Protein AF-A0A3D2N661-F1 (afdb_monomer_lite)

Foldseek 3Di:
DQLFPPCVVCVVVLCVVVVVVVARHLVVLCVLQVVVVHRQLVVQCVVPVPDGSCVSSVRSSVVSSVSD

Secondary structure (DSSP, 8-state):
--SSTTHHHHHHHHHHHHHHTT--SHHHHHHHHHTTT--HHHHHHHH-TT--HHHHHHHHHHHHHHH-

Structure (mmCIF, N/CA/C/O backbone):
data_AF-A0A3D2N661-F1
#
_entry.id   AF-A0A3D2N661-F1
#
loop_
_atom_site.group_PDB
_atom_site.id
_atom_site.type_symbol
_atom_site.label_atom_id
_atom_site.label_alt_id
_atom_site.label_comp_id
_atom_site.label_asym_id
_atom_site.label_entity_id
_atom_site.label_seq_id
_atom_site.pdbx_PDB_ins_code
_atom_site.Cartn_x
_atom_site.Cartn_y
_atom_site.Cartn_z
_atom_site.occupancy
_atom_site.B_iso_or_equiv
_atom_site.auth_seq_id
_atom_site.auth_comp_id
_atom_site.auth_asym_id
_atom_site.auth_atom_id
_atom_site.pdbx_PDB_model_num
ATOM 1 N N . MET A 1 1 ? 12.516 1.427 7.835 1.00 68.31 1 MET A N 1
ATOM 2 C CA . MET A 1 1 ? 12.701 2.274 6.635 1.00 68.31 1 MET A CA 1
ATOM 3 C C . MET A 1 1 ? 11.342 2.868 6.309 1.00 68.31 1 MET A C 1
ATOM 5 O O . MET A 1 1 ? 10.363 2.164 6.521 1.00 68.31 1 MET A O 1
ATOM 9 N N . ALA A 1 2 ? 11.253 4.134 5.901 1.00 83.31 2 ALA A N 1
ATOM 10 C CA . ALA A 1 2 ? 9.963 4.730 5.544 1.00 83.31 2 ALA A CA 1
ATOM 11 C C . ALA A 1 2 ? 9.306 3.945 4.393 1.00 83.31 2 ALA A C 1
ATOM 13 O O . ALA A 1 2 ? 10.017 3.481 3.503 1.00 83.31 2 ALA A O 1
ATOM 14 N N . LEU A 1 3 ? 7.975 3.803 4.414 1.00 91.56 3 LEU A N 1
ATOM 15 C CA . LEU A 1 3 ? 7.235 3.031 3.406 1.00 91.56 3 LEU A CA 1
ATOM 16 C C . LEU A 1 3 ? 7.380 3.600 1.991 1.00 91.56 3 LEU A C 1
ATOM 18 O O . LEU A 1 3 ? 7.349 2.848 1.029 1.00 91.56 3 LEU A O 1
ATOM 22 N N . PHE A 1 4 ? 7.524 4.919 1.864 1.00 95.50 4 PHE A N 1
ATOM 23 C CA . PHE A 1 4 ? 7.681 5.628 0.596 1.00 95.50 4 PHE A CA 1
ATOM 24 C C . PHE A 1 4 ? 8.357 6.990 0.810 1.00 95.50 4 PHE A C 1
ATOM 26 O O . PHE A 1 4 ? 8.509 7.463 1.941 1.00 95.50 4 PHE A O 1
ATOM 33 N N . GLU A 1 5 ? 8.763 7.656 -0.272 1.00 95.50 5 GLU A N 1
ATOM 34 C CA . GLU A 1 5 ? 9.467 8.935 -0.182 1.00 95.50 5 GLU A CA 1
ATOM 35 C C . GLU A 1 5 ? 8.582 10.039 0.401 1.00 95.50 5 GLU A C 1
ATOM 37 O O . GLU A 1 5 ? 7.408 10.182 0.043 1.00 95.50 5 GLU A O 1
ATOM 42 N N . SER A 1 6 ? 9.173 10.881 1.256 1.00 95.12 6 SER A N 1
ATOM 43 C CA . SER A 1 6 ? 8.472 11.954 1.976 1.00 95.12 6 SER A CA 1
ATOM 44 C C . SER A 1 6 ? 7.338 11.465 2.891 1.00 95.12 6 SER A C 1
ATOM 46 O O . SER A 1 6 ? 6.397 12.223 3.136 1.00 95.12 6 SER A O 1
ATOM 48 N N . TYR A 1 7 ? 7.426 10.231 3.405 1.00 95.12 7 TYR A N 1
ATOM 49 C CA . TYR A 1 7 ? 6.437 9.636 4.312 1.00 95.12 7 TYR A CA 1
ATOM 50 C C . TYR A 1 7 ? 6.012 10.586 5.437 1.00 95.12 7 TYR A C 1
ATOM 52 O O . TYR A 1 7 ? 4.846 10.957 5.500 1.00 95.12 7 TYR A O 1
ATOM 60 N N . GLU A 1 8 ? 6.957 11.089 6.235 1.00 94.75 8 GLU A N 1
ATOM 61 C CA . GLU A 1 8 ? 6.675 11.947 7.401 1.00 94.75 8 GLU A CA 1
ATOM 62 C C . GLU A 1 8 ? 5.878 13.216 7.050 1.00 94.75 8 GLU A C 1
ATOM 64 O O . GLU A 1 8 ? 5.091 13.723 7.850 1.00 94.75 8 GLU A O 1
ATOM 69 N N . ARG A 1 9 ? 6.047 13.733 5.825 1.00 96.06 9 ARG A N 1
ATOM 70 C CA . ARG A 1 9 ? 5.320 14.915 5.341 1.00 96.06 9 ARG A CA 1
ATOM 71 C C . ARG A 1 9 ? 3.896 14.590 4.889 1.00 96.06 9 ARG A C 1
ATOM 73 O O . ARG A 1 9 ? 3.044 15.473 4.932 1.00 96.06 9 ARG A O 1
ATOM 80 N N . ARG A 1 10 ? 3.651 13.368 4.406 1.00 95.62 10 ARG A N 1
ATOM 81 C CA . ARG A 1 10 ? 2.387 12.945 3.771 1.00 95.62 10 ARG A CA 1
ATOM 82 C C . ARG A 1 10 ? 1.505 12.105 4.693 1.00 95.62 10 ARG A C 1
ATOM 84 O O . ARG A 1 10 ? 0.289 12.121 4.536 1.00 95.62 10 ARG A O 1
ATOM 91 N N . GLU A 1 11 ? 2.099 11.413 5.662 1.00 95.75 11 GLU A N 1
ATOM 92 C CA . GLU A 1 11 ? 1.434 10.473 6.568 1.00 95.75 11 GLU A CA 1
ATOM 93 C C . GLU A 1 11 ? 0.192 11.085 7.215 1.00 95.75 11 GLU A C 1
ATOM 95 O O . GLU A 1 11 ? -0.887 10.514 7.115 1.00 95.75 11 GLU A O 1
ATOM 100 N N . LYS A 1 12 ? 0.305 12.282 7.805 1.00 97.00 12 LYS A N 1
ATOM 101 C CA . LYS A 1 12 ? -0.823 12.938 8.491 1.00 97.00 12 LYS A CA 1
ATOM 102 C C . LYS A 1 12 ? -2.043 13.134 7.589 1.00 97.00 12 LYS A C 1
ATOM 104 O O . LYS A 1 12 ? -3.167 12.973 8.050 1.00 97.00 12 LYS A O 1
ATOM 109 N N . GLN A 1 13 ? -1.823 13.485 6.322 1.00 97.19 13 GLN A N 1
ATOM 110 C CA . GLN A 1 13 ? -2.901 13.701 5.354 1.00 97.19 13 GLN A CA 1
ATOM 111 C C . GLN A 1 13 ? -3.522 12.371 4.923 1.00 97.19 13 GLN A C 1
ATOM 113 O O . GLN A 1 13 ? -4.740 12.258 4.853 1.00 97.19 13 GLN A O 1
ATOM 118 N N . ILE A 1 14 ? -2.691 11.352 4.692 1.00 97.69 14 ILE A N 1
ATOM 119 C CA . ILE A 1 14 ? -3.153 10.014 4.311 1.00 97.69 14 ILE A CA 1
ATOM 120 C C . ILE A 1 14 ? -3.954 9.382 5.456 1.00 97.69 14 ILE A C 1
ATOM 122 O O . ILE A 1 14 ? -5.073 8.934 5.232 1.00 97.69 14 ILE A O 1
ATOM 126 N N . LEU A 1 15 ? -3.423 9.408 6.685 1.00 97.75 15 LEU A N 1
ATOM 127 C CA . LEU A 1 15 ? -4.093 8.893 7.882 1.00 97.75 15 LEU A CA 1
ATOM 128 C C . LEU A 1 15 ? -5.433 9.589 8.145 1.00 97.75 15 LEU A C 1
ATOM 130 O O . LEU A 1 15 ? -6.368 8.939 8.600 1.00 97.75 15 LEU A O 1
ATOM 134 N N . ALA A 1 16 ? -5.535 10.894 7.875 1.00 98.12 16 ALA A N 1
ATOM 135 C CA . ALA A 1 16 ? -6.794 11.620 8.010 1.00 98.12 16 ALA A CA 1
ATOM 136 C C . ALA A 1 16 ? -7.866 11.068 7.058 1.00 98.12 16 ALA A C 1
ATOM 138 O O . ALA A 1 16 ? -8.962 10.764 7.513 1.00 98.12 16 ALA A O 1
ATOM 139 N N . VAL A 1 17 ? -7.523 10.862 5.780 1.00 97.94 17 VAL A N 1
ATOM 140 C CA . VAL A 1 17 ? -8.460 10.344 4.770 1.00 97.94 17 VAL A CA 1
ATOM 141 C C . VAL A 1 17 ? -8.843 8.893 5.050 1.00 97.94 17 VAL A C 1
ATOM 143 O O . VAL A 1 17 ? -10.023 8.573 5.092 1.00 97.94 17 VAL A O 1
ATOM 146 N N . ILE A 1 18 ? -7.881 7.992 5.275 1.00 97.94 18 ILE 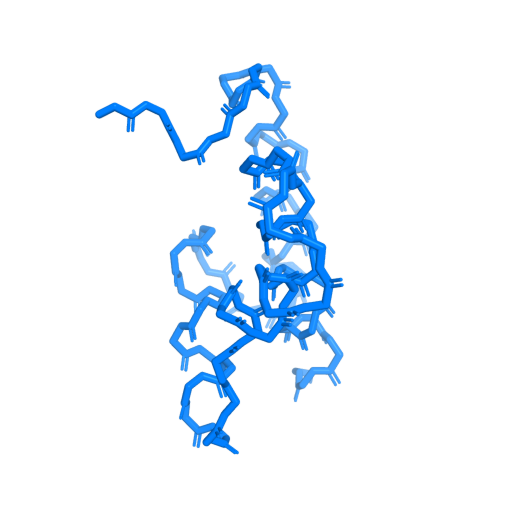A N 1
ATOM 147 C CA . ILE A 1 18 ? -8.197 6.558 5.434 1.00 97.94 18 ILE A CA 1
ATOM 148 C C . ILE A 1 18 ? -9.009 6.266 6.710 1.00 97.94 18 ILE A C 1
ATOM 150 O O . ILE A 1 18 ? -9.779 5.306 6.740 1.00 97.94 18 ILE A O 1
ATOM 154 N N . LYS A 1 19 ? -8.907 7.123 7.738 1.00 97.88 19 LYS A N 1
ATOM 155 C CA . LYS A 1 19 ? -9.738 7.033 8.948 1.00 97.88 19 LYS A CA 1
ATOM 156 C C . LYS A 1 19 ? -11.223 7.244 8.671 1.00 97.88 19 LYS A C 1
ATOM 158 O O . LYS A 1 19 ? -12.037 6.640 9.365 1.00 97.88 19 LYS A O 1
ATOM 163 N N . GLU A 1 20 ? -11.585 8.035 7.659 1.00 97.75 20 GLU A N 1
ATOM 164 C CA . GLU A 1 20 ? -12.984 8.215 7.236 1.00 97.75 20 GLU A CA 1
ATOM 165 C C . GLU A 1 20 ? -13.612 6.894 6.752 1.00 97.75 20 GLU A C 1
ATOM 167 O O . GLU A 1 20 ? -14.821 6.711 6.860 1.00 97.75 20 GLU A O 1
ATOM 172 N N . TYR A 1 21 ? -12.781 5.940 6.316 1.00 97.56 21 TYR A N 1
ATOM 173 C CA . TYR A 1 21 ? -13.172 4.607 5.839 1.00 97.56 21 TYR A CA 1
ATOM 174 C C . TYR A 1 21 ? -12.943 3.504 6.890 1.00 97.56 21 TYR A C 1
ATOM 176 O O . TYR A 1 21 ? -13.012 2.309 6.589 1.00 97.56 21 TYR A O 1
ATOM 184 N N . GLY A 1 22 ? -12.652 3.885 8.139 1.00 96.62 22 GLY A N 1
ATOM 185 C CA . GLY A 1 22 ? -12.430 2.946 9.240 1.00 96.62 22 GLY A CA 1
ATOM 186 C C . GLY A 1 22 ? -11.110 2.172 9.158 1.00 96.62 22 GLY A C 1
ATOM 187 O O . GLY A 1 22 ? -11.045 1.058 9.674 1.00 96.62 22 GLY A O 1
ATOM 188 N N . ILE A 1 23 ? -10.086 2.737 8.509 1.00 97.88 23 ILE A N 1
ATOM 189 C CA . ILE A 1 23 ? -8.727 2.181 8.433 1.00 97.88 23 ILE A CA 1
ATOM 190 C C . ILE A 1 23 ? -7.800 3.010 9.336 1.00 97.88 23 ILE A C 1
ATOM 192 O O . ILE A 1 23 ? -7.829 4.241 9.309 1.00 97.88 23 ILE A O 1
ATOM 196 N N . ASN A 1 24 ? -6.973 2.355 10.151 1.00 96.25 24 ASN A N 1
ATOM 197 C CA . ASN A 1 24 ? -6.207 2.997 11.223 1.00 96.25 24 ASN A CA 1
ATOM 198 C C . ASN A 1 24 ? -4.727 3.213 10.892 1.00 96.25 24 ASN A C 1
ATOM 200 O O . ASN A 1 24 ? -4.090 4.061 11.522 1.00 96.25 24 ASN A O 1
ATOM 204 N N . SER A 1 25 ? -4.181 2.485 9.917 1.00 97.06 25 SER A N 1
ATOM 205 C CA . SER A 1 25 ? -2.798 2.642 9.455 1.00 97.06 25 SER A CA 1
ATOM 206 C C . SER A 1 25 ? -2.664 2.452 7.945 1.00 97.06 25 SER A C 1
ATOM 208 O O . SER A 1 25 ? -3.544 1.906 7.282 1.00 97.06 25 SER A O 1
ATOM 210 N N . ILE A 1 26 ? -1.543 2.910 7.384 1.00 96.44 26 ILE A N 1
ATOM 211 C CA . ILE A 1 26 ? -1.259 2.743 5.953 1.00 96.44 26 ILE A CA 1
ATOM 212 C C . ILE A 1 26 ? -1.011 1.263 5.631 1.00 96.44 26 ILE A C 1
ATOM 214 O O . ILE A 1 26 ? -1.413 0.788 4.575 1.00 96.44 26 ILE A O 1
ATOM 218 N N . GLU A 1 27 ? -0.406 0.515 6.548 1.00 96.56 27 GLU A N 1
ATOM 219 C CA . GLU A 1 27 ? -0.175 -0.923 6.432 1.00 96.56 27 GLU A CA 1
ATOM 220 C C . GLU A 1 27 ? -1.488 -1.715 6.423 1.00 96.56 27 GLU A C 1
ATOM 222 O O . GLU A 1 27 ? -1.628 -2.642 5.625 1.00 96.56 27 GLU A O 1
ATOM 227 N N . GLU A 1 28 ? -2.478 -1.304 7.224 1.00 97.50 28 GLU A N 1
ATOM 228 C CA . GLU A 1 28 ? -3.807 -1.926 7.244 1.00 97.50 28 GLU A CA 1
ATOM 229 C C . GLU A 1 28 ? -4.493 -1.833 5.868 1.00 97.50 28 GLU A C 1
ATOM 231 O O . GLU A 1 28 ? -5.225 -2.747 5.488 1.00 97.50 28 GLU A O 1
ATOM 236 N N . CYS A 1 29 ? -4.201 -0.810 5.049 1.00 98.06 29 CYS A N 1
ATOM 237 C CA . CYS A 1 29 ? -4.686 -0.753 3.663 1.00 98.06 29 CYS A CA 1
ATOM 238 C C . CYS A 1 29 ? -4.251 -1.980 2.843 1.00 98.06 29 CYS A C 1
ATOM 240 O O . CYS A 1 29 ? -5.026 -2.499 2.036 1.00 98.06 29 CYS A O 1
ATOM 242 N N . ALA A 1 30 ? -3.022 -2.467 3.043 1.00 97.88 30 ALA A N 1
ATOM 243 C CA . ALA A 1 30 ? -2.544 -3.662 2.357 1.00 97.88 30 ALA A CA 1
ATOM 244 C C . ALA A 1 30 ? -3.2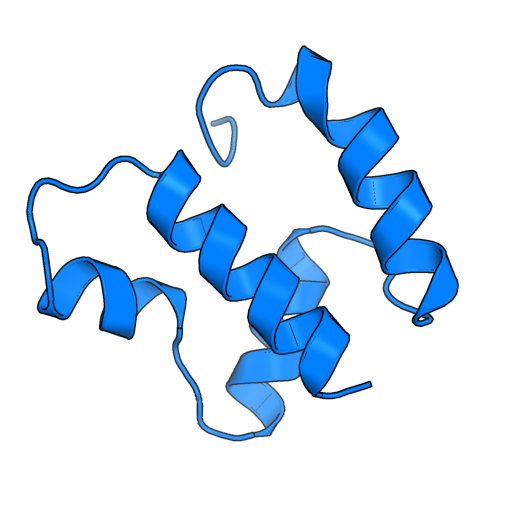97 -4.912 2.832 1.00 97.88 30 ALA A C 1
ATOM 246 O O . ALA A 1 30 ? -3.646 -5.759 2.009 1.00 97.88 30 ALA A O 1
ATOM 247 N N . ASP A 1 31 ? -3.596 -5.010 4.127 1.00 97.94 31 ASP A N 1
ATOM 248 C CA . ASP A 1 31 ? -4.358 -6.125 4.695 1.00 97.94 31 ASP A CA 1
ATOM 249 C C . ASP A 1 31 ? -5.810 -6.135 4.195 1.00 97.94 31 ASP A C 1
ATOM 251 O O . ASP A 1 31 ? -6.320 -7.193 3.819 1.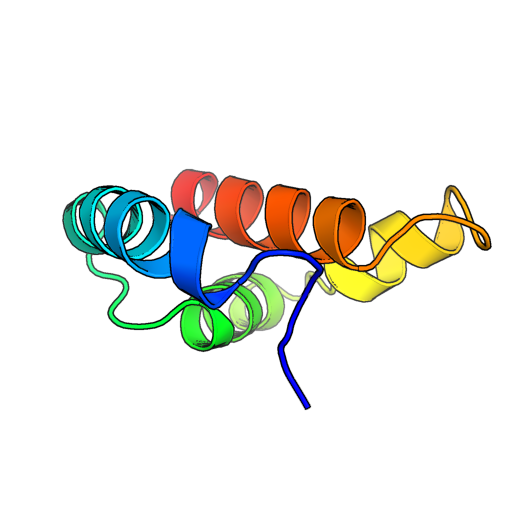00 97.94 31 ASP A O 1
ATOM 255 N N . VAL A 1 32 ? -6.448 -4.962 4.079 1.00 98.06 32 VAL A N 1
ATOM 256 C CA . VAL A 1 32 ? -7.781 -4.806 3.466 1.00 98.06 32 VAL A CA 1
ATOM 257 C C . VAL A 1 32 ? -7.792 -5.343 2.032 1.00 98.06 32 VAL A C 1
ATOM 259 O O . VAL A 1 32 ? -8.693 -6.102 1.6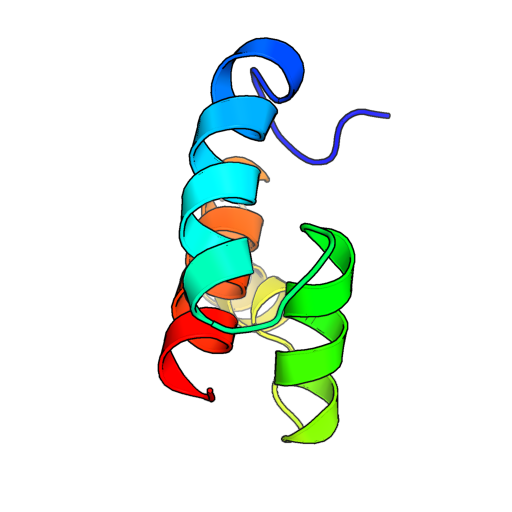66 1.00 98.06 32 VAL A O 1
ATOM 262 N N . CYS A 1 33 ? -6.780 -5.004 1.227 1.00 98.19 33 CYS A N 1
ATOM 263 C CA . CYS A 1 33 ? -6.653 -5.508 -0.142 1.00 98.19 33 CYS A CA 1
ATOM 264 C C . CYS A 1 33 ? -6.410 -7.027 -0.173 1.00 98.19 33 CYS A C 1
ATOM 266 O O . CYS A 1 33 ? -7.087 -7.763 -0.898 1.00 98.19 33 CYS A O 1
ATOM 268 N N . LYS A 1 34 ? -5.483 -7.523 0.655 1.00 97.94 34 LYS A N 1
ATOM 269 C CA . LYS A 1 34 ? -5.116 -8.947 0.710 1.00 97.94 34 LYS A CA 1
ATOM 270 C C . LYS A 1 34 ? -6.257 -9.833 1.194 1.00 97.94 34 LYS A C 1
ATOM 272 O O . LYS A 1 34 ? -6.406 -10.942 0.688 1.00 97.94 34 LYS A O 1
ATOM 277 N N . ALA A 1 35 ? -7.112 -9.343 2.091 1.00 97.81 35 ALA A N 1
ATOM 278 C CA . ALA A 1 35 ? -8.328 -10.041 2.507 1.00 97.81 35 ALA A CA 1
ATOM 279 C C . ALA A 1 35 ? -9.308 -10.292 1.340 1.00 97.81 35 ALA A C 1
ATOM 281 O O . ALA A 1 35 ? -10.166 -11.169 1.431 1.00 97.81 35 ALA A O 1
ATOM 282 N N . LYS A 1 36 ? -9.174 -9.554 0.228 1.00 97.50 36 LYS A N 1
ATOM 283 C CA . LYS A 1 36 ? -9.904 -9.770 -1.033 1.00 97.50 36 LYS A CA 1
ATOM 284 C C . LYS A 1 36 ? -9.094 -10.542 -2.084 1.00 97.50 36 LYS A C 1
ATOM 286 O O . LYS A 1 36 ? -9.536 -10.651 -3.222 1.00 97.50 36 LYS A O 1
ATOM 291 N N . GLY A 1 37 ? -7.927 -11.075 -1.723 1.00 97.44 37 GLY A N 1
ATOM 292 C CA . GLY A 1 37 ? -7.027 -11.772 -2.644 1.00 97.44 37 GLY A CA 1
ATOM 293 C C . GLY A 1 37 ? -6.260 -10.842 -3.590 1.00 97.44 37 GLY A C 1
ATOM 294 O O . GLY A 1 37 ? -5.764 -11.303 -4.613 1.00 97.44 37 GLY A O 1
ATOM 295 N N . LEU A 1 38 ? -6.169 -9.543 -3.276 1.00 97.62 38 LEU A N 1
ATOM 296 C CA . LEU A 1 38 ? -5.498 -8.548 -4.111 1.00 97.62 38 LEU A CA 1
ATOM 297 C C . LEU A 1 38 ? -4.165 -8.119 -3.484 1.00 97.62 38 LEU A C 1
ATOM 299 O O . LEU A 1 38 ? -4.143 -7.477 -2.435 1.00 97.62 38 LEU A O 1
ATOM 303 N N . ASP A 1 39 ? -3.051 -8.416 -4.156 1.00 97.88 39 ASP A N 1
ATOM 304 C CA . ASP A 1 39 ? -1.739 -7.838 -3.838 1.00 97.88 39 ASP A CA 1
ATOM 305 C C . ASP A 1 39 ? -1.461 -6.647 -4.765 1.00 97.88 39 ASP A C 1
ATOM 307 O O . ASP A 1 39 ? -0.800 -6.759 -5.798 1.00 97.88 39 ASP A O 1
ATOM 311 N N . ILE A 1 40 ? -2.029 -5.493 -4.410 1.00 98.25 40 ILE A N 1
ATOM 312 C CA . ILE A 1 40 ? -1.941 -4.267 -5.216 1.00 98.25 40 ILE A CA 1
ATOM 313 C C . ILE A 1 40 ? -0.499 -3.778 -5.340 1.00 98.25 40 ILE A C 1
ATOM 315 O O . ILE A 1 40 ? -0.090 -3.316 -6.404 1.00 98.25 40 ILE A O 1
ATOM 319 N N . TYR A 1 41 ? 0.291 -3.931 -4.279 1.00 98.06 41 TYR A N 1
ATOM 320 C CA . TYR A 1 41 ? 1.696 -3.555 -4.275 1.00 98.06 41 TYR A CA 1
ATOM 321 C C . TYR A 1 41 ? 2.468 -4.317 -5.362 1.00 98.06 41 TYR A C 1
ATOM 323 O O . TYR A 1 41 ? 3.153 -3.700 -6.183 1.00 98.06 41 TYR A O 1
ATOM 331 N N . LYS A 1 42 ? 2.320 -5.650 -5.414 1.00 98.12 42 LYS A N 1
ATOM 332 C CA . LYS A 1 42 ? 2.962 -6.485 -6.441 1.00 98.12 42 LYS A CA 1
ATOM 333 C C . LYS A 1 42 ? 2.338 -6.337 -7.819 1.00 98.12 42 LYS A C 1
ATOM 335 O O . LYS A 1 42 ? 3.060 -6.434 -8.806 1.00 98.12 42 LYS A O 1
ATOM 340 N N . LEU A 1 43 ? 1.041 -6.052 -7.907 1.00 98.19 43 LEU A N 1
ATOM 341 C CA . LEU A 1 43 ? 0.382 -5.757 -9.177 1.00 98.19 43 LEU A CA 1
ATOM 342 C C . LEU A 1 43 ? 0.999 -4.519 -9.846 1.00 98.19 43 LEU A C 1
ATOM 344 O O . LEU A 1 43 ? 1.362 -4.569 -11.018 1.00 98.19 43 LEU A O 1
ATOM 348 N N . VAL A 1 44 ? 1.160 -3.425 -9.097 1.00 98.25 44 VAL A N 1
ATOM 349 C CA . VAL A 1 44 ? 1.755 -2.178 -9.606 1.00 98.25 44 VAL A CA 1
ATOM 350 C C . VAL A 1 44 ? 3.218 -2.390 -9.997 1.00 98.25 44 VAL A C 1
ATOM 352 O O . VAL A 1 44 ? 3.630 -1.959 -11.074 1.00 98.25 44 VAL A O 1
ATOM 355 N N . GLU A 1 45 ? 3.983 -3.106 -9.168 1.00 98.12 45 GLU A N 1
ATOM 356 C CA . GLU A 1 45 ? 5.370 -3.486 -9.471 1.00 98.12 45 GLU A CA 1
ATOM 357 C C . GLU A 1 45 ? 5.472 -4.357 -10.733 1.00 98.12 45 GLU A C 1
ATOM 359 O O . GLU A 1 45 ? 6.361 -4.154 -11.553 1.00 98.12 45 GLU A O 1
ATOM 364 N N . GLY A 1 46 ? 4.538 -5.290 -10.933 1.00 98.25 46 GLY A N 1
ATOM 365 C CA . GLY A 1 46 ? 4.487 -6.141 -12.123 1.00 98.25 46 GLY A CA 1
ATOM 366 C C . GLY A 1 46 ? 4.167 -5.376 -13.409 1.00 98.25 46 GLY A C 1
ATOM 367 O O . GLY A 1 46 ? 4.661 -5.743 -14.472 1.00 98.25 46 GLY A O 1
ATOM 368 N N . ILE A 1 47 ? 3.377 -4.300 -13.322 1.00 97.75 47 ILE A N 1
ATOM 369 C CA . ILE A 1 47 ? 3.071 -3.423 -14.463 1.00 97.75 47 ILE A CA 1
ATOM 370 C C . ILE A 1 47 ? 4.272 -2.534 -14.805 1.00 97.75 47 ILE A C 1
ATOM 372 O O . ILE A 1 47 ? 4.606 -2.370 -15.978 1.00 97.75 47 ILE A O 1
ATOM 376 N N . GLN A 1 48 ? 4.908 -1.943 -13.792 1.00 97.81 48 GLN A N 1
ATOM 377 C CA . GLN A 1 48 ? 6.059 -1.060 -13.959 1.00 97.81 48 GLN A CA 1
ATOM 378 C C . GLN A 1 48 ? 7.149 -1.421 -12.937 1.00 97.81 48 GLN A C 1
ATOM 380 O O . GLN A 1 48 ? 7.156 -0.869 -11.833 1.00 97.81 48 GLN A O 1
ATOM 385 N N . PRO A 1 49 ? 8.109 -2.293 -13.295 1.00 97.38 49 PRO A N 1
ATOM 386 C CA . PRO A 1 49 ? 9.137 -2.768 -12.365 1.00 97.38 49 PRO A CA 1
ATOM 387 C C . PRO A 1 49 ? 10.039 -1.672 -11.787 1.00 97.38 49 PRO A C 1
ATOM 389 O O . PRO A 1 49 ? 10.619 -1.853 -10.723 1.00 97.38 49 PRO A O 1
ATOM 392 N N . ILE A 1 50 ? 10.153 -0.529 -12.471 1.00 97.06 50 ILE A N 1
ATOM 393 C CA . ILE A 1 50 ? 10.943 0.629 -12.019 1.00 97.06 50 ILE A CA 1
ATOM 394 C C . ILE A 1 50 ? 10.096 1.694 -11.299 1.00 97.06 50 ILE A C 1
ATOM 396 O O . ILE A 1 50 ? 10.520 2.843 -11.179 1.00 97.06 50 ILE A O 1
ATOM 400 N N . CYS A 1 51 ? 8.873 1.364 -10.868 1.00 97.50 51 CYS A N 1
ATOM 401 C CA . CYS A 1 51 ? 8.031 2.315 -10.146 1.00 97.50 51 CYS A CA 1
ATOM 402 C C . CYS A 1 51 ? 8.550 2.575 -8.725 1.00 97.50 51 CYS A C 1
ATOM 404 O O . CYS A 1 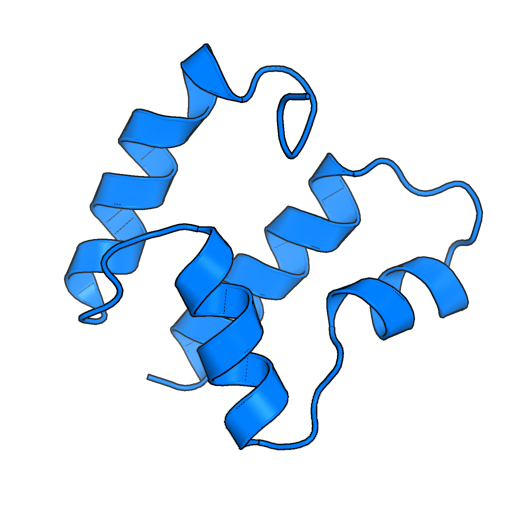51 ? 9.070 1.693 -8.042 1.00 97.50 51 CYS A O 1
ATOM 406 N N . PHE A 1 52 ? 8.365 3.809 -8.261 1.00 97.44 52 PHE A N 1
ATOM 407 C CA . PHE A 1 52 ? 8.703 4.185 -6.894 1.00 97.44 52 PHE A CA 1
ATOM 408 C C . PHE A 1 52 ? 7.750 3.543 -5.883 1.00 97.44 52 PHE A C 1
ATOM 410 O O . PHE A 1 52 ? 6.576 3.298 -6.176 1.00 97.44 52 PHE A O 1
ATOM 417 N N . GLU A 1 53 ? 8.220 3.396 -4.643 1.00 97.38 53 GLU A N 1
ATOM 418 C CA . GLU A 1 53 ? 7.391 2.993 -3.500 1.00 97.38 53 GLU A CA 1
ATOM 419 C C . GLU A 1 53 ? 6.121 3.840 -3.365 1.00 97.38 53 GLU A C 1
ATOM 421 O O . GLU A 1 53 ? 5.043 3.330 -3.062 1.00 97.38 53 GLU A O 1
ATOM 426 N N . ASN A 1 54 ? 6.217 5.133 -3.681 1.00 97.00 54 ASN A N 1
ATOM 427 C CA . ASN A 1 54 ? 5.083 6.048 -3.680 1.00 97.00 54 ASN A CA 1
ATOM 428 C C . ASN A 1 54 ? 3.938 5.574 -4.580 1.00 97.00 54 ASN A C 1
ATOM 430 O O . ASN A 1 54 ? 2.785 5.733 -4.197 1.00 97.00 54 ASN A O 1
ATOM 434 N N . ALA A 1 55 ? 4.231 4.999 -5.751 1.00 98.00 55 ALA A N 1
ATOM 435 C CA . ALA A 1 55 ? 3.196 4.489 -6.644 1.00 98.00 55 ALA A CA 1
ATOM 436 C C . ALA A 1 55 ? 2.546 3.235 -6.048 1.00 98.00 55 ALA A C 1
ATOM 438 O O . ALA A 1 55 ? 1.325 3.183 -5.911 1.00 98.00 55 ALA A O 1
ATOM 439 N N . LYS A 1 56 ? 3.360 2.263 -5.620 1.00 98.25 56 LYS A N 1
ATOM 440 C CA . LYS A 1 56 ? 2.878 1.003 -5.035 1.00 98.25 56 LYS A CA 1
ATOM 441 C C . LYS A 1 56 ? 1.965 1.252 -3.829 1.00 98.25 56 LYS A C 1
ATOM 443 O O . LYS A 1 56 ? 0.871 0.689 -3.754 1.00 98.25 56 LYS A O 1
ATOM 448 N N . TRP A 1 57 ? 2.346 2.171 -2.941 1.00 98.06 57 TRP A N 1
ATOM 449 C CA . TRP A 1 57 ? 1.532 2.545 -1.783 1.00 98.06 57 TRP A CA 1
ATOM 450 C C . TRP A 1 57 ? 0.331 3.427 -2.125 1.00 98.06 57 TRP A C 1
ATOM 452 O O . TRP A 1 57 ? -0.733 3.214 -1.552 1.00 98.06 57 TRP A O 1
ATOM 462 N N . ALA A 1 58 ? 0.440 4.363 -3.075 1.00 98.00 58 ALA A N 1
ATOM 463 C CA . ALA A 1 58 ? -0.702 5.187 -3.483 1.00 98.00 58 ALA A CA 1
ATOM 464 C C . ALA A 1 58 ? -1.860 4.334 -4.022 1.00 98.00 58 ALA A C 1
ATOM 466 O O . ALA A 1 58 ? -3.004 4.517 -3.608 1.00 98.00 58 ALA A O 1
ATOM 467 N N . TYR A 1 59 ? -1.564 3.361 -4.888 1.00 98.44 59 TYR A N 1
ATOM 468 C CA . TYR A 1 59 ? -2.579 2.438 -5.403 1.00 98.44 59 TYR A CA 1
ATOM 469 C C . TYR A 1 59 ? -3.097 1.480 -4.325 1.00 98.44 59 TYR A C 1
ATOM 471 O O . TYR A 1 59 ? -4.291 1.196 -4.302 1.00 98.44 59 TYR A O 1
ATOM 479 N N . THR A 1 60 ? -2.241 1.022 -3.403 1.00 98.38 60 THR A N 1
ATOM 480 C CA . THR A 1 60 ? -2.669 0.180 -2.269 1.00 98.38 60 THR A CA 1
ATOM 481 C C . THR A 1 60 ? -3.666 0.922 -1.372 1.00 98.38 60 THR A C 1
ATOM 483 O O . THR A 1 60 ? -4.729 0.391 -1.062 1.00 98.38 60 THR A O 1
ATOM 486 N N . VAL A 1 61 ? -3.371 2.175 -1.010 1.00 98.25 61 VAL A N 1
ATOM 487 C CA . VAL A 1 61 ? -4.270 3.025 -0.212 1.00 98.25 61 VAL A CA 1
ATOM 488 C C . VAL A 1 61 ? -5.570 3.314 -0.963 1.00 98.25 61 VAL A C 1
ATOM 490 O O . VAL A 1 61 ? -6.648 3.138 -0.403 1.00 98.25 61 VAL A O 1
ATOM 493 N N . GLY A 1 62 ? -5.490 3.709 -2.238 1.00 98.19 62 GLY A N 1
ATOM 494 C CA . GLY A 1 62 ? -6.676 3.981 -3.054 1.00 98.19 62 GLY A CA 1
ATOM 495 C C . GLY A 1 62 ? -7.584 2.758 -3.221 1.00 98.19 62 GLY A C 1
ATOM 496 O O . GLY A 1 62 ? -8.804 2.881 -3.138 1.00 98.19 62 GLY A O 1
ATOM 497 N N . CYS A 1 63 ? -7.007 1.5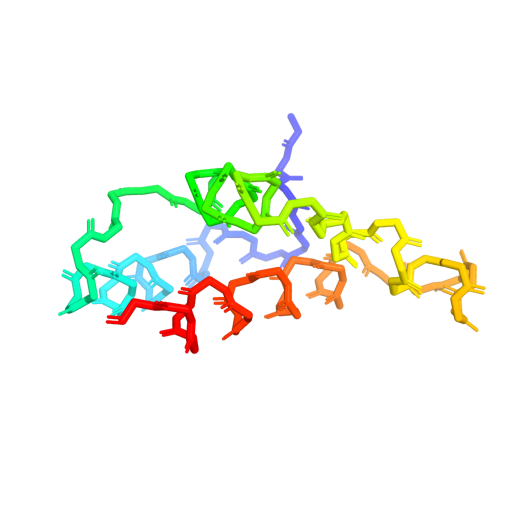66 -3.399 1.00 98.50 63 CYS A N 1
ATOM 498 C CA . CYS A 1 63 ? -7.773 0.323 -3.481 1.00 98.50 63 CYS A CA 1
ATOM 499 C C . CYS A 1 63 ? -8.449 -0.024 -2.149 1.00 98.50 63 CYS A C 1
ATOM 501 O O . CYS A 1 63 ? -9.625 -0.378 -2.147 1.00 98.50 63 CYS A O 1
ATOM 503 N N . ALA A 1 64 ? -7.749 0.132 -1.022 1.00 98.50 64 ALA A N 1
ATOM 504 C CA . ALA A 1 64 ? -8.328 -0.115 0.295 1.00 98.50 64 ALA A CA 1
ATOM 505 C C . ALA A 1 64 ? -9.524 0.801 0.588 1.00 98.50 64 ALA A C 1
ATOM 507 O O . ALA A 1 64 ? -10.543 0.322 1.081 1.00 98.50 64 ALA A O 1
ATOM 508 N N . ILE A 1 65 ? -9.419 2.085 0.221 1.00 98.19 65 ILE A N 1
ATOM 509 C CA . ILE A 1 65 ? -10.529 3.046 0.288 1.00 98.19 65 ILE A CA 1
ATOM 510 C C . ILE A 1 65 ? -11.710 2.566 -0.565 1.00 98.19 65 ILE A C 1
ATOM 512 O O . ILE A 1 65 ? -12.832 2.563 -0.089 1.00 98.19 65 ILE A O 1
ATOM 516 N N . ALA A 1 66 ? -11.473 2.111 -1.799 1.00 98.00 66 ALA A N 1
ATOM 517 C CA . ALA A 1 66 ? -12.542 1.645 -2.687 1.00 98.00 66 ALA A CA 1
ATOM 518 C C . ALA A 1 66 ? -13.223 0.334 -2.234 1.00 98.00 66 ALA A C 1
ATOM 520 O O . ALA A 1 66 ? -14.324 0.029 -2.688 1.00 98.00 66 ALA A O 1
ATOM 521 N N . ILE A 1 67 ? -12.562 -0.468 -1.392 1.00 96.88 67 ILE A N 1
ATOM 522 C CA . ILE A 1 67 ? -13.108 -1.721 -0.845 1.00 96.88 67 ILE A CA 1
ATOM 523 C C . ILE A 1 67 ? -14.043 -1.470 0.351 1.00 96.88 67 ILE A C 1
ATOM 525 O O . ILE A 1 67 ? -14.903 -2.316 0.619 1.00 96.88 67 ILE A O 1
ATOM 529 N N . LYS A 1 68 ? -13.841 -0.378 1.093 1.00 93.25 68 LYS A N 1
ATOM 530 C CA . LYS A 1 68 ? -14.589 -0.025 2.308 1.00 93.25 68 LYS A CA 1
ATOM 531 C C . LYS A 1 68 ? -15.817 0.815 1.985 1.00 93.25 68 LYS A C 1
ATOM 533 O O . LYS A 1 68 ? -16.867 0.500 2.586 1.00 93.25 68 LYS A O 1
#

pLDDT: mean 96.67, std 4.05, range [68.31, 98.5]

Radius of gyration: 11.48 Å; chains: 1; bounding box: 27×27×26 Å

Sequence (68 aa):
MALFESYERREKQILAVIKEYGINSIEECADVCKAKGLDIYKLVEGIQPICFENAKWAYTVGCAIAIK